Protein AF-A0A7V9USD2-F1 (afdb_monomer_lite)

Sequence (42 aa):
MILEIWSSSGSKTTHKTTNIKPNDPCYCASGKKYKKCHGAGM

Structure (mmCIF, N/CA/C/O backbone):
data_AF-A0A7V9USD2-F1
#
_entry.id   AF-A0A7V9USD2-F1
#
loop_
_atom_site.group_PDB
_atom_site.id
_atom_site.type_symbol
_atom_site.label_atom_id
_atom_site.label_alt_id
_atom_site.label_comp_id
_atom_site.label_asym_id
_atom_site.label_entity_id
_atom_site.label_seq_id
_atom_site.pdbx_PDB_ins_code
_atom_site.Cartn_x
_atom_site.Cartn_y
_atom_site.Cartn_z
_atom_site.occupancy
_atom_site.B_iso_or_equiv
_atom_site.auth_seq_id
_atom_site.auth_comp_id
_atom_site.auth_asym_id
_atom_site.auth_atom_id
_atom_site.pdbx_PDB_model_num
ATOM 1 N N . MET A 1 1 ? 24.009 -2.350 -44.463 1.00 48.59 1 MET A N 1
ATOM 2 C CA . MET A 1 1 ? 23.867 -2.882 -43.090 1.00 48.59 1 MET A CA 1
ATOM 3 C C . MET A 1 1 ? 23.484 -1.718 -42.182 1.00 48.59 1 MET A C 1
ATOM 5 O O . MET A 1 1 ? 24.319 -1.173 -41.481 1.00 48.59 1 MET A O 1
ATOM 9 N N . ILE A 1 2 ? 22.239 -1.258 -42.280 1.00 62.41 2 ILE A N 1
ATOM 10 C CA . ILE A 1 2 ? 21.661 -0.308 -41.325 1.00 62.41 2 ILE A CA 1
ATOM 11 C C . ILE A 1 2 ? 20.554 -1.098 -40.636 1.00 62.41 2 ILE A C 1
ATOM 13 O O . ILE A 1 2 ? 19.561 -1.438 -41.267 1.00 62.41 2 ILE A O 1
ATOM 17 N N . LEU A 1 3 ? 20.819 -1.582 -39.420 1.00 56.94 3 LEU A N 1
ATOM 18 C CA . LEU A 1 3 ? 19.845 -2.395 -38.699 1.00 56.94 3 LEU A CA 1
ATOM 19 C C . LEU A 1 3 ? 18.860 -1.447 -38.021 1.00 56.94 3 LEU A C 1
ATOM 21 O O . LEU A 1 3 ? 19.239 -0.627 -37.187 1.00 56.94 3 LEU A O 1
ATOM 25 N N . GLU A 1 4 ? 17.620 -1.539 -38.475 1.00 60.34 4 GLU A N 1
ATOM 26 C CA . GLU A 1 4 ? 16.538 -0.634 -38.151 1.00 60.34 4 GLU A CA 1
ATOM 27 C C . GLU A 1 4 ? 16.075 -0.736 -36.698 1.00 60.34 4 GLU A C 1
ATOM 29 O O . GLU A 1 4 ? 16.113 -1.771 -36.032 1.00 60.34 4 GLU A O 1
ATOM 34 N N . ILE A 1 5 ? 15.598 0.418 -36.262 1.00 71.75 5 ILE A N 1
ATOM 35 C CA . ILE A 1 5 ? 14.864 0.731 -35.051 1.00 71.75 5 ILE A CA 1
ATOM 36 C C . ILE A 1 5 ? 13.638 -0.188 -34.929 1.00 71.75 5 ILE A C 1
ATOM 38 O O . ILE A 1 5 ? 12.683 -0.023 -35.676 1.00 71.75 5 ILE A O 1
ATOM 42 N N . TRP A 1 6 ? 13.625 -1.095 -33.948 1.00 64.12 6 TRP A N 1
ATOM 43 C CA . TRP A 1 6 ? 12.412 -1.557 -33.254 1.00 64.12 6 TRP A CA 1
ATOM 44 C C . TRP A 1 6 ? 12.800 -2.451 -32.075 1.00 64.12 6 TRP A C 1
ATOM 46 O O . TRP A 1 6 ? 13.366 -3.521 -32.278 1.00 64.12 6 TRP A O 1
ATOM 56 N N . SER A 1 7 ? 12.446 -2.059 -30.848 1.00 60.88 7 SER A N 1
ATOM 57 C CA . SER A 1 7 ? 11.861 -2.982 -29.857 1.00 60.88 7 SER A CA 1
ATOM 58 C C . SER A 1 7 ? 11.461 -2.238 -28.588 1.00 60.88 7 SER A C 1
ATOM 60 O O . SER A 1 7 ? 12.230 -2.054 -27.650 1.00 60.88 7 SER A O 1
ATOM 62 N N . SER A 1 8 ? 10.193 -1.834 -28.587 1.00 69.75 8 SER A N 1
ATOM 63 C CA . SER A 1 8 ? 9.382 -1.595 -27.397 1.00 69.75 8 SER A CA 1
ATOM 64 C C . SER A 1 8 ? 9.429 -2.821 -26.480 1.00 69.75 8 SER A C 1
ATOM 66 O O . SER A 1 8 ? 9.095 -3.915 -26.929 1.00 69.75 8 SER A O 1
ATOM 68 N N . SER A 1 9 ? 9.837 -2.677 -25.216 1.00 62.12 9 SER A N 1
ATOM 69 C CA . SER A 1 9 ? 9.689 -3.731 -24.197 1.00 62.12 9 SER A CA 1
ATOM 70 C C . SER A 1 9 ? 9.776 -3.162 -22.780 1.00 62.12 9 SER A C 1
ATOM 72 O O . SER A 1 9 ? 10.777 -3.306 -22.090 1.00 62.12 9 SER A O 1
ATOM 74 N N . GLY A 1 10 ? 8.684 -2.509 -22.375 1.00 60.75 10 GLY A N 1
ATOM 75 C CA . GLY A 1 10 ? 8.131 -2.513 -21.019 1.00 60.75 10 GLY A CA 1
ATOM 76 C C . GLY A 1 10 ? 9.077 -2.233 -19.852 1.00 60.75 10 GLY A C 1
ATOM 77 O O . GLY A 1 10 ? 9.750 -3.130 -19.346 1.00 60.75 10 GLY A O 1
ATOM 78 N N . SER A 1 11 ? 8.961 -1.028 -19.299 1.00 58.78 11 SER A N 1
ATOM 79 C CA . SER A 1 11 ? 9.258 -0.737 -17.898 1.00 58.78 11 SER A CA 1
ATOM 80 C C . SER A 1 11 ? 8.395 -1.628 -16.994 1.00 58.78 11 SER A C 1
ATOM 82 O O . SER A 1 11 ? 7.342 -1.236 -16.496 1.00 58.78 11 SER A O 1
ATOM 84 N N . LYS A 1 12 ? 8.836 -2.871 -16.776 1.00 57.84 12 LYS A N 1
ATOM 85 C CA . LYS A 1 12 ? 8.357 -3.695 -15.671 1.00 57.84 12 LYS A CA 1
ATOM 86 C C . LYS A 1 12 ? 8.923 -3.069 -14.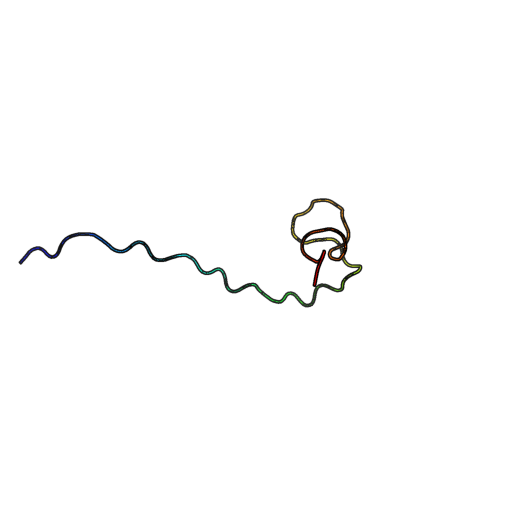409 1.00 57.84 12 LYS A C 1
ATOM 88 O O . LYS A 1 12 ? 9.996 -3.442 -13.946 1.00 57.84 12 LYS A O 1
ATOM 93 N N . THR A 1 13 ? 8.228 -2.064 -13.889 1.00 55.81 13 THR A 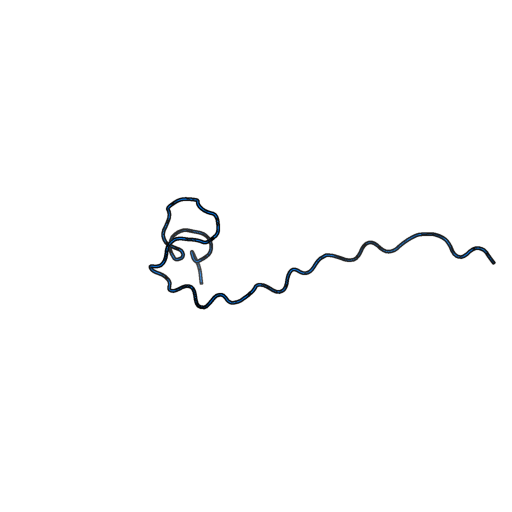N 1
ATOM 94 C CA . THR A 1 13 ? 8.458 -1.579 -12.536 1.00 55.81 13 THR A CA 1
ATOM 95 C C . THR A 1 13 ? 8.213 -2.774 -11.631 1.00 55.81 13 THR A C 1
ATOM 97 O O . THR A 1 13 ? 7.067 -3.151 -11.392 1.00 55.81 13 THR A O 1
ATOM 100 N N . THR A 1 14 ? 9.295 -3.433 -11.216 1.0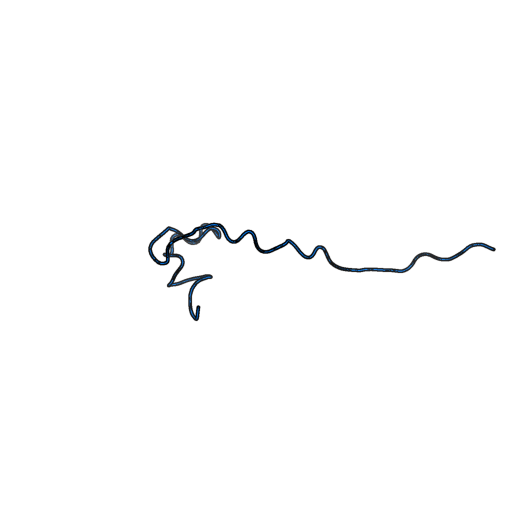0 56.50 14 THR A N 1
ATOM 101 C CA . THR A 1 14 ? 9.288 -4.456 -10.178 1.00 56.50 14 THR A CA 1
ATOM 102 C C . THR A 1 14 ? 8.429 -3.907 -9.060 1.00 56.50 14 THR A C 1
ATOM 104 O O . THR A 1 14 ? 8.766 -2.868 -8.489 1.00 56.50 14 THR A O 1
ATOM 107 N N . HIS A 1 15 ? 7.274 -4.536 -8.830 1.00 59.19 15 HIS A N 1
ATOM 108 C CA . HIS A 1 15 ? 6.361 -4.139 -7.775 1.00 59.19 15 HIS A CA 1
ATOM 109 C C . HIS A 1 15 ? 7.186 -4.226 -6.499 1.00 59.19 15 HIS A C 1
ATOM 111 O O . HIS A 1 15 ? 7.513 -5.315 -6.027 1.00 59.19 15 HIS A O 1
ATOM 117 N N . LYS A 1 16 ? 7.643 -3.070 -6.011 1.00 56.31 16 LYS A N 1
ATOM 118 C CA . LYS A 1 16 ? 8.313 -2.971 -4.731 1.00 56.31 16 LYS A CA 1
ATOM 119 C C . LYS A 1 16 ? 7.262 -3.509 -3.783 1.00 56.31 16 LYS A C 1
ATOM 121 O O . LYS A 1 16 ? 6.249 -2.845 -3.575 1.00 56.31 16 LYS A O 1
ATOM 126 N N . THR A 1 17 ? 7.454 -4.723 -3.274 1.00 59.25 17 THR A N 1
ATOM 127 C CA . THR A 1 17 ? 6.695 -5.230 -2.136 1.00 59.25 17 THR A CA 1
ATOM 128 C C . THR A 1 17 ? 7.133 -4.374 -0.959 1.00 59.25 17 THR A C 1
ATOM 130 O O . THR A 1 17 ? 7.916 -4.770 -0.102 1.00 59.25 17 THR A O 1
ATOM 133 N N . THR A 1 18 ? 6.707 -3.110 -0.980 1.00 65.06 18 THR A N 1
ATOM 134 C CA . THR A 1 18 ? 6.635 -2.269 0.190 1.00 65.06 18 THR A CA 1
ATOM 135 C C . THR A 1 18 ? 5.893 -3.126 1.184 1.00 65.06 18 THR A C 1
ATOM 137 O O . THR A 1 18 ? 4.820 -3.637 0.858 1.00 65.06 18 THR A O 1
ATOM 140 N N . ASN A 1 19 ? 6.494 -3.340 2.346 1.00 78.62 19 ASN A N 1
ATOM 141 C CA . ASN A 1 19 ? 5.890 -4.044 3.466 1.00 78.62 19 ASN A CA 1
ATOM 142 C C . ASN A 1 19 ? 4.740 -3.175 4.025 1.00 78.62 19 ASN A C 1
ATOM 144 O O . ASN A 1 19 ? 4.773 -2.704 5.155 1.00 78.62 19 ASN A O 1
ATOM 148 N N . ILE A 1 20 ? 3.784 -2.842 3.156 1.00 85.00 20 ILE A N 1
ATOM 149 C CA . ILE A 1 20 ? 2.590 -2.072 3.427 1.00 85.00 20 ILE A CA 1
ATOM 150 C C . ILE A 1 20 ? 1.640 -3.052 4.083 1.00 85.00 20 ILE A C 1
ATOM 152 O O . ILE A 1 20 ? 1.305 -4.105 3.528 1.00 85.00 20 ILE A O 1
ATOM 156 N N . LYS A 1 21 ? 1.215 -2.715 5.293 1.00 88.94 21 LYS A N 1
ATOM 157 C CA . LYS A 1 21 ? 0.238 -3.518 6.004 1.00 88.94 21 LYS A CA 1
ATOM 158 C C . LYS A 1 21 ? -1.139 -3.250 5.396 1.00 88.94 21 LYS A C 1
ATOM 160 O O . LYS A 1 21 ? -1.425 -2.131 4.969 1.00 88.94 21 LYS A O 1
ATOM 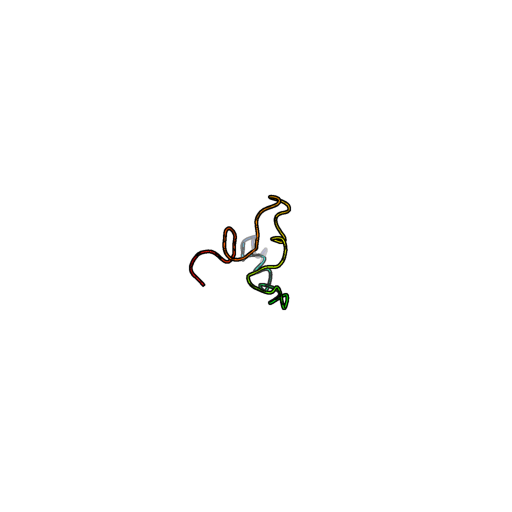165 N N . PRO A 1 22 ? -2.064 -4.220 5.449 1.00 90.62 22 PRO A N 1
ATOM 166 C CA . PRO A 1 22 ? -3.447 -4.045 4.998 1.00 90.62 22 PRO A CA 1
ATOM 167 C C . PRO A 1 22 ? -4.133 -2.770 5.529 1.00 90.62 22 PRO A C 1
ATOM 169 O O . PRO A 1 22 ? -4.962 -2.166 4.847 1.00 90.62 22 PRO A O 1
ATOM 172 N N . ASN A 1 23 ? -3.803 -2.349 6.754 1.00 92.75 23 ASN A N 1
ATOM 173 C CA . ASN A 1 23 ? -4.391 -1.173 7.394 1.00 92.75 23 ASN A CA 1
ATOM 174 C C . ASN A 1 23 ? -3.660 0.149 7.110 1.00 92.75 23 ASN A C 1
ATOM 176 O O . ASN A 1 23 ? -4.233 1.189 7.440 1.00 92.75 23 ASN A O 1
ATOM 180 N N . ASP A 1 24 ? -2.461 0.121 6.524 1.00 92.56 24 ASP A N 1
ATOM 181 C CA . ASP A 1 24 ? -1.693 1.328 6.202 1.00 92.56 24 ASP A CA 1
ATOM 182 C C . ASP A 1 24 ? -2.379 2.142 5.093 1.00 92.56 24 ASP A C 1
ATOM 184 O O . ASP A 1 24 ? -3.152 1.586 4.300 1.00 92.56 24 ASP A O 1
ATOM 188 N N . PRO A 1 25 ? -2.138 3.464 5.018 1.00 93.38 25 PRO A N 1
ATOM 189 C CA . PRO A 1 25 ? -2.598 4.274 3.897 1.00 93.38 25 PRO A CA 1
ATOM 190 C C . PRO A 1 25 ? -2.034 3.744 2.572 1.00 93.38 25 PRO A C 1
ATOM 192 O O . PRO A 1 25 ? -0.873 3.349 2.472 1.00 93.38 25 PRO A O 1
ATOM 195 N N . CYS A 1 26 ? -2.869 3.722 1.534 1.00 93.38 26 CYS A N 1
ATOM 196 C CA . CYS A 1 26 ? -2.472 3.220 0.227 1.00 93.38 26 CYS A CA 1
ATOM 197 C C . CYS A 1 26 ? -1.487 4.180 -0.459 1.00 93.38 26 CYS A C 1
ATOM 199 O O . CYS A 1 26 ? -1.712 5.390 -0.488 1.00 93.38 26 CYS A O 1
ATOM 201 N N . TYR A 1 27 ? -0.451 3.631 -1.102 1.00 89.94 27 TYR A N 1
ATOM 202 C CA . TYR A 1 27 ? 0.604 4.405 -1.775 1.00 89.94 27 TYR A CA 1
ATOM 203 C C . TYR A 1 27 ? 0.110 5.288 -2.934 1.00 89.94 27 TYR A C 1
ATOM 205 O O . TYR A 1 27 ? 0.826 6.175 -3.378 1.00 89.94 27 TYR A O 1
ATOM 213 N N . CYS A 1 28 ? -1.114 5.071 -3.424 1.00 89.94 28 CYS A N 1
ATOM 214 C CA . CYS A 1 28 ? -1.728 5.876 -4.480 1.00 89.94 28 CYS A CA 1
ATOM 215 C C . CYS A 1 28 ? -2.291 7.222 -3.996 1.00 89.94 28 CYS A C 1
ATOM 217 O O . CYS A 1 28 ? -2.997 7.881 -4.753 1.00 89.94 28 CYS A O 1
ATOM 219 N N . ALA A 1 29 ? -2.064 7.592 -2.729 1.00 84.19 29 ALA A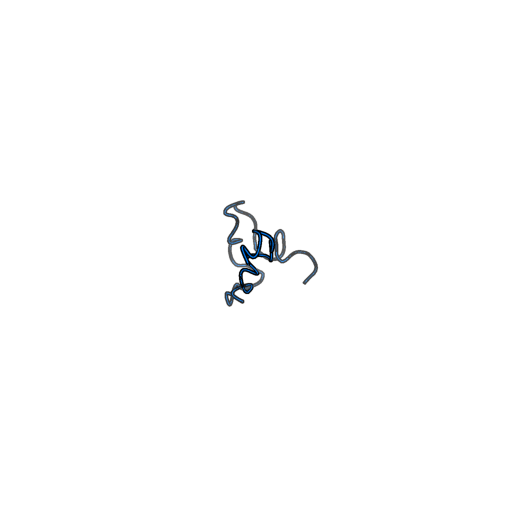 N 1
ATOM 220 C CA . ALA A 1 29 ? -2.534 8.838 -2.116 1.00 84.19 29 ALA A CA 1
ATOM 221 C C . ALA A 1 29 ? -4.063 9.055 -2.149 1.00 84.19 29 ALA A C 1
ATOM 223 O O . ALA A 1 29 ? -4.549 10.145 -1.875 1.00 84.19 29 ALA A O 1
ATOM 224 N N . SER A 1 30 ? -4.851 8.005 -2.394 1.00 90.12 30 SER A N 1
ATOM 225 C CA . SER A 1 30 ? -6.322 8.081 -2.398 1.00 90.12 30 SER A CA 1
ATOM 226 C C . SER A 1 30 ? -6.953 8.325 -1.018 1.00 90.12 30 SER A C 1
ATOM 228 O O . SER A 1 30 ? -8.175 8.386 -0.907 1.00 90.12 30 SER A O 1
ATOM 230 N N . GLY A 1 31 ? -6.149 8.357 0.051 1.00 90.94 31 GLY A N 1
ATOM 231 C CA . GLY A 1 31 ? -6.614 8.425 1.442 1.00 90.94 31 GLY A CA 1
ATOM 232 C C . GLY A 1 31 ? -7.242 7.126 1.969 1.00 90.94 31 GLY A C 1
ATOM 233 O O . GLY A 1 31 ? -7.584 7.032 3.146 1.00 90.94 31 GLY A O 1
ATOM 234 N N . LYS A 1 32 ? -7.386 6.094 1.128 1.00 93.56 32 LYS A N 1
ATOM 235 C CA . LYS A 1 32 ? -7.946 4.793 1.519 1.00 93.56 32 LYS A CA 1
ATOM 236 C C . LYS A 1 32 ? -6.871 3.899 2.138 1.00 93.56 32 LYS A C 1
ATOM 238 O O . LYS A 1 32 ? -5.700 3.971 1.772 1.00 93.56 32 LYS A O 1
ATOM 243 N N . LYS A 1 33 ? -7.286 2.995 3.034 1.00 93.75 33 LYS A N 1
ATOM 244 C CA . LYS A 1 33 ? -6.428 1.900 3.522 1.00 93.75 33 LYS A CA 1
ATOM 245 C C . LYS A 1 33 ? -6.033 0.994 2.360 1.00 93.75 33 LYS A C 1
ATOM 247 O O . LYS A 1 33 ? -6.864 0.750 1.483 1.00 93.75 33 LYS A O 1
ATOM 252 N N . TYR A 1 34 ? -4.823 0.448 2.390 1.00 93.31 34 TYR A N 1
ATOM 253 C CA . TYR A 1 34 ? -4.301 -0.432 1.350 1.00 93.31 34 TYR A CA 1
ATOM 254 C C . TYR A 1 34 ? -5.264 -1.579 1.029 1.00 93.31 34 TYR A C 1
ATOM 256 O O . TYR A 1 34 ? -5.683 -1.700 -0.119 1.00 93.31 34 TYR A O 1
ATOM 264 N N . LYS A 1 35 ? -5.759 -2.304 2.043 1.00 94.06 35 LYS A N 1
ATOM 265 C CA . LYS A 1 35 ? -6.738 -3.402 1.881 1.00 94.06 35 LYS A CA 1
ATOM 266 C C . LYS A 1 35 ? -8.085 -3.014 1.263 1.00 94.06 35 LYS A C 1
ATOM 268 O O . LYS A 1 35 ? -8.889 -3.874 0.935 1.00 94.06 35 LYS A O 1
ATOM 273 N N . LYS A 1 36 ? -8.386 -1.714 1.187 1.00 94.69 36 LYS A N 1
ATOM 274 C CA . LYS A 1 36 ? -9.605 -1.158 0.574 1.00 94.69 36 LYS A CA 1
ATOM 275 C C . LYS A 1 36 ? -9.309 -0.450 -0.758 1.00 94.69 36 LYS A C 1
ATOM 277 O O . LYS A 1 36 ? -10.141 0.318 -1.238 1.00 94.69 36 LYS A O 1
ATOM 282 N N . CYS A 1 37 ? -8.111 -0.625 -1.311 1.00 94.38 37 CYS A N 1
ATOM 283 C CA . CYS A 1 37 ? -7.658 0.037 -2.528 1.00 94.38 37 CYS A CA 1
ATOM 284 C C . CYS A 1 37 ? -6.804 -0.927 -3.364 1.00 94.38 37 CYS A C 1
ATOM 286 O O . CYS A 1 37 ? -7.338 -1.916 -3.841 1.00 94.38 37 CYS A O 1
ATOM 288 N N . HIS A 1 38 ? -5.500 -0.689 -3.519 1.00 91.50 38 HIS A N 1
ATOM 289 C CA . HIS A 1 38 ? -4.619 -1.568 -4.303 1.00 91.50 38 HIS A CA 1
ATOM 290 C C . HIS A 1 38 ? -4.415 -2.939 -3.650 1.00 91.50 38 HIS A C 1
ATOM 292 O O . HIS A 1 38 ? -4.063 -3.890 -4.331 1.00 91.50 38 HIS A O 1
ATOM 298 N N . GLY A 1 39 ? -4.672 -3.034 -2.343 1.00 89.75 39 GLY A N 1
ATOM 299 C CA . GLY A 1 39 ? -4.757 -4.267 -1.570 1.00 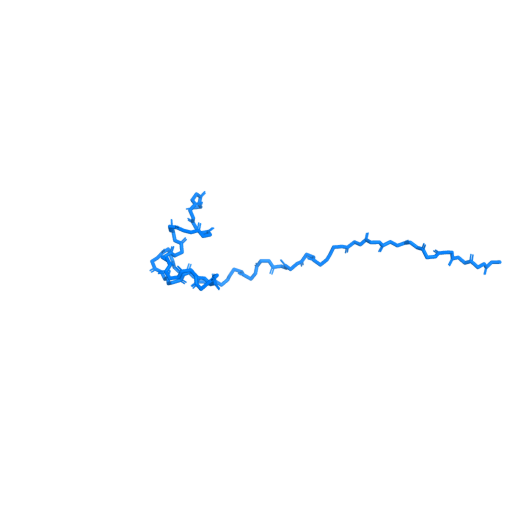89.75 39 GLY A CA 1
ATOM 300 C C . GLY A 1 39 ? -6.144 -4.889 -1.486 1.00 89.75 39 GLY A C 1
ATOM 301 O O . GLY A 1 39 ? -6.348 -5.775 -0.665 1.00 89.75 39 GLY A O 1
ATOM 302 N N . ALA A 1 40 ? -7.120 -4.409 -2.256 1.00 90.94 40 ALA A N 1
ATOM 303 C CA . ALA A 1 40 ? -8.421 -5.058 -2.319 1.00 90.94 40 ALA A CA 1
ATOM 304 C C . ALA A 1 40 ? -8.316 -6.309 -3.205 1.00 90.94 40 ALA A C 1
ATOM 306 O O . ALA A 1 40 ? -8.047 -6.200 -4.397 1.00 90.94 40 ALA A O 1
ATOM 307 N N . GLY A 1 41 ? -8.537 -7.485 -2.618 1.00 81.69 41 GLY A N 1
ATOM 308 C CA . GLY A 1 41 ? -8.496 -8.764 -3.337 1.00 81.69 41 GLY A CA 1
ATOM 309 C C . GLY A 1 41 ? -7.152 -9.498 -3.290 1.00 81.69 41 GLY A C 1
ATOM 310 O O . GLY A 1 41 ? -7.002 -10.496 -3.989 1.00 81.69 41 GLY A O 1
ATOM 311 N N . MET A 1 42 ? -6.210 -9.025 -2.469 1.00 68.88 42 MET A N 1
ATOM 312 C CA . MET A 1 42 ? -5.041 -9.792 -2.017 1.00 68.88 42 MET A CA 1
ATOM 313 C C . MET A 1 42 ? -5.203 -10.224 -0.561 1.00 68.88 42 MET A C 1
ATOM 315 O O . MET A 1 42 ? -5.939 -9.526 0.179 1.00 68.88 42 MET A O 1
#

Radius of gyration: 17.81 Å; chains: 1; bounding box: 34×19×50 Å

Foldseek 3Di:
DDDDDDDDDDPPVPPPVPVQDQQHQPPVPPRDRCCVPVVPPD

pLDDT: mean 76.98, std 15.44, range [48.59, 94.69]

Secondary structure (DSSP, 8-state):
---------------------TTSBPTTSSSSBGGGTTTTT-